Protein AF-A0A7R6VL96-F1 (afdb_monomer_lite)

Structure (mmCIF, N/CA/C/O backbone):
data_AF-A0A7R6VL96-F1
#
_entry.id   AF-A0A7R6VL96-F1
#
loop_
_atom_site.group_PDB
_atom_site.id
_atom_site.type_symbol
_atom_site.label_atom_id
_atom_site.label_alt_id
_atom_site.label_comp_id
_atom_site.label_asym_id
_atom_site.label_entity_id
_atom_site.label_seq_id
_atom_site.pdbx_PDB_ins_code
_atom_site.Cartn_x
_atom_site.Cartn_y
_atom_site.Cartn_z
_atom_site.occupancy
_atom_site.B_iso_or_equiv
_atom_site.auth_seq_id
_atom_site.auth_comp_id
_atom_site.auth_asym_id
_atom_site.auth_atom_id
_atom_site.pdbx_PDB_model_num
ATOM 1 N N . MET A 1 1 ? 21.413 -6.779 -39.634 1.00 55.84 1 MET A N 1
ATOM 2 C CA . MET A 1 1 ? 20.046 -7.021 -39.110 1.00 55.84 1 MET A CA 1
ATOM 3 C C . MET A 1 1 ? 20.003 -7.684 -37.725 1.00 55.84 1 MET A C 1
ATOM 5 O O . MET A 1 1 ? 19.206 -7.239 -36.917 1.00 55.84 1 MET A O 1
ATOM 9 N N . LYS A 1 2 ? 20.876 -8.648 -37.369 1.00 54.03 2 LYS A N 1
ATOM 10 C CA . LYS A 1 2 ? 20.868 -9.301 -36.031 1.00 54.03 2 LYS A CA 1
ATOM 11 C C . LYS A 1 2 ? 20.995 -8.363 -34.809 1.00 54.03 2 LYS A C 1
ATOM 13 O O . LYS A 1 2 ? 20.377 -8.629 -33.787 1.00 54.03 2 LYS A O 1
ATOM 18 N N . LYS A 1 3 ? 21.752 -7.260 -34.906 1.00 55.66 3 LYS A N 1
AT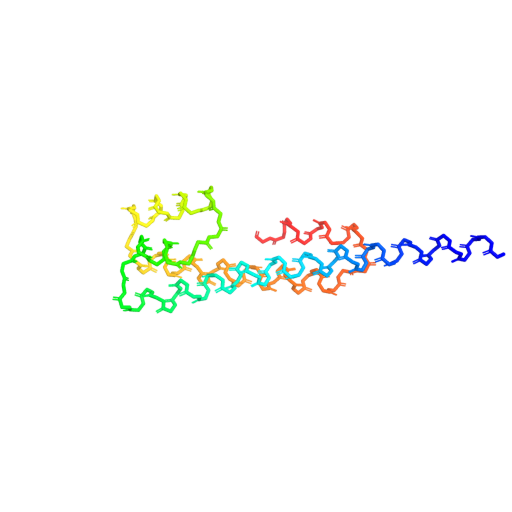OM 19 C CA . LYS A 1 3 ? 21.945 -6.312 -33.785 1.00 55.66 3 LYS A CA 1
ATOM 20 C C . LYS A 1 3 ? 20.691 -5.487 -33.444 1.00 55.66 3 LYS A C 1
ATOM 22 O O . LYS A 1 3 ? 20.515 -5.123 -32.290 1.00 55.66 3 LYS A O 1
ATOM 27 N N . PHE A 1 4 ? 19.810 -5.243 -34.417 1.00 57.72 4 PHE A N 1
ATOM 28 C CA . PHE A 1 4 ? 18.556 -4.513 -34.191 1.00 57.72 4 PHE A CA 1
ATOM 29 C C . PHE A 1 4 ? 17.503 -5.370 -33.474 1.00 57.72 4 PHE A C 1
ATOM 31 O O . PHE A 1 4 ? 16.727 -4.845 -32.685 1.00 57.72 4 PHE A O 1
ATOM 38 N N . LEU A 1 5 ? 17.520 -6.691 -33.690 1.00 58.78 5 LEU A N 1
ATOM 39 C CA . LEU A 1 5 ? 16.567 -7.612 -33.065 1.00 58.78 5 LEU A CA 1
ATOM 40 C C . LEU A 1 5 ? 16.810 -7.765 -31.552 1.00 58.78 5 LEU A C 1
ATOM 42 O O . LEU A 1 5 ? 15.867 -7.784 -30.773 1.00 58.78 5 LEU A O 1
ATOM 46 N N . LEU A 1 6 ? 18.079 -7.822 -31.129 1.00 59.84 6 LEU A N 1
ATOM 47 C CA . LEU A 1 6 ? 18.459 -7.943 -29.714 1.00 59.84 6 LEU A CA 1
ATOM 48 C C . LEU A 1 6 ? 18.094 -6.698 -28.895 1.00 59.84 6 LEU A C 1
ATOM 50 O O . LEU A 1 6 ? 17.670 -6.827 -27.751 1.00 59.84 6 LEU A O 1
ATOM 54 N N . LEU A 1 7 ? 18.218 -5.503 -29.481 1.00 60.59 7 LEU A N 1
ATOM 55 C CA . LEU A 1 7 ? 17.900 -4.252 -28.788 1.00 60.59 7 LEU A CA 1
ATOM 56 C C . LEU A 1 7 ? 16.394 -4.118 -28.496 1.00 60.59 7 LEU A C 1
ATOM 58 O O . LEU A 1 7 ? 16.019 -3.628 -27.435 1.00 60.59 7 LEU A O 1
ATOM 62 N N . ALA A 1 8 ? 15.543 -4.584 -29.417 1.00 63.44 8 ALA A N 1
ATOM 63 C CA . ALA A 1 8 ? 14.088 -4.534 -29.275 1.00 63.44 8 ALA A CA 1
ATOM 64 C C . ALA A 1 8 ? 13.554 -5.492 -28.193 1.00 63.44 8 ALA A C 1
ATOM 66 O O . ALA A 1 8 ? 12.591 -5.174 -27.505 1.00 63.44 8 ALA A O 1
ATOM 67 N N . ILE A 1 9 ? 14.187 -6.655 -28.010 1.00 64.25 9 ILE A N 1
ATOM 68 C CA . ILE A 1 9 ? 13.763 -7.645 -27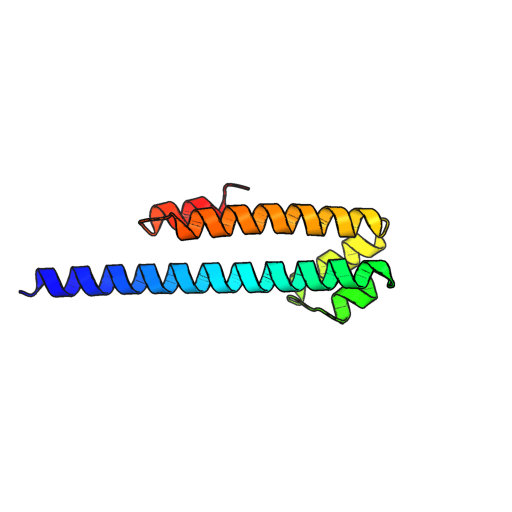.006 1.00 64.25 9 ILE A CA 1
ATOM 69 C C . ILE A 1 9 ? 14.058 -7.143 -25.584 1.00 64.25 9 ILE A C 1
ATOM 71 O O . ILE A 1 9 ? 13.239 -7.307 -24.682 1.00 64.25 9 ILE A O 1
ATOM 75 N N . VAL A 1 10 ? 15.206 -6.488 -25.384 1.00 63.94 10 VAL A N 1
ATOM 76 C CA . VAL A 1 10 ? 15.607 -5.960 -24.068 1.00 63.94 10 VAL A CA 1
ATOM 77 C C . VAL A 1 10 ? 14.724 -4.781 -23.643 1.00 63.94 10 VAL A C 1
ATOM 79 O O . VAL A 1 10 ? 14.356 -4.682 -22.473 1.00 63.94 10 VAL A O 1
ATOM 82 N N . SER A 1 11 ? 14.334 -3.905 -24.575 1.00 69.12 11 SER A N 1
ATOM 83 C CA . SER A 1 11 ? 13.445 -2.779 -24.260 1.00 69.12 11 SER A CA 1
ATOM 84 C C . SER A 1 11 ? 12.022 -3.223 -23.906 1.00 69.12 11 SER A C 1
ATOM 86 O O . SER A 1 11 ? 11.421 -2.641 -23.002 1.00 69.12 11 SER A O 1
ATOM 88 N N . LEU A 1 12 ? 11.505 -4.269 -24.562 1.00 74.81 12 LEU A N 1
ATOM 89 C CA . LEU A 1 12 ? 10.213 -4.883 -24.234 1.00 74.81 12 LEU A CA 1
ATOM 90 C C . LEU A 1 12 ? 10.226 -5.505 -22.830 1.00 74.81 12 LEU A C 1
ATOM 92 O O . LEU A 1 12 ? 9.373 -5.173 -22.012 1.00 74.81 12 LEU A O 1
ATOM 96 N N . ALA A 1 13 ? 11.247 -6.307 -22.508 1.00 82.38 13 ALA A N 1
ATOM 97 C CA . ALA A 1 13 ? 11.361 -6.951 -21.197 1.00 82.38 13 ALA A CA 1
ATOM 98 C C . ALA A 1 13 ? 11.408 -5.938 -20.035 1.00 82.38 13 ALA A C 1
ATOM 100 O O . ALA A 1 13 ? 10.758 -6.127 -19.003 1.00 82.38 13 ALA A O 1
ATOM 101 N N . PHE A 1 14 ? 12.130 -4.825 -20.208 1.00 84.62 14 PHE A N 1
ATOM 102 C CA . PHE A 1 14 ? 12.156 -3.752 -19.212 1.00 84.62 14 PHE A CA 1
ATOM 103 C C . PHE A 1 14 ? 10.798 -3.044 -19.076 1.00 84.62 14 PHE A C 1
ATOM 105 O O . PHE A 1 14 ? 10.361 -2.748 -17.959 1.00 84.62 14 PHE A O 1
ATOM 112 N N . ALA A 1 15 ? 10.115 -2.774 -20.193 1.00 85.94 15 ALA A N 1
ATOM 113 C CA . ALA A 1 15 ? 8.798 -2.144 -20.183 1.00 85.94 15 ALA A CA 1
ATOM 114 C C . ALA A 1 15 ? 7.746 -3.013 -19.469 1.00 85.94 15 ALA A C 1
ATOM 116 O O . ALA A 1 15 ? 6.957 -2.485 -18.675 1.00 85.94 15 ALA A O 1
ATOM 117 N N . ASP A 1 16 ? 7.785 -4.329 -19.679 1.00 87.75 16 ASP A N 1
ATOM 118 C CA . ASP A 1 16 ? 6.903 -5.292 -19.015 1.00 87.75 16 ASP A CA 1
ATOM 119 C C . ASP A 1 16 ? 7.172 -5.349 -17.509 1.00 87.75 16 ASP A C 1
ATOM 121 O O . ASP A 1 16 ? 6.248 -5.207 -16.704 1.00 87.75 16 ASP A O 1
ATOM 125 N N . MET A 1 17 ? 8.446 -5.451 -17.107 1.00 89.88 17 MET A N 1
ATOM 126 C CA . MET A 1 17 ? 8.842 -5.406 -15.696 1.00 89.88 17 MET A CA 1
ATOM 127 C C . MET A 1 17 ? 8.345 -4.119 -15.024 1.00 89.88 17 MET A C 1
ATOM 129 O O . MET A 1 17 ? 7.745 -4.170 -13.949 1.00 89.88 17 MET A O 1
ATOM 133 N N . L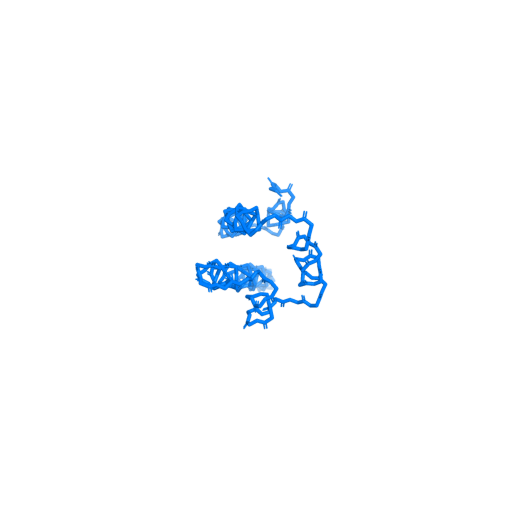YS A 1 18 ? 8.560 -2.958 -15.658 1.00 90.88 18 LYS A N 1
ATOM 134 C CA . LYS A 1 18 ? 8.102 -1.660 -15.142 1.00 90.88 18 LYS A CA 1
ATOM 135 C C . LYS A 1 18 ? 6.588 -1.645 -14.940 1.00 90.88 18 LYS A C 1
ATOM 137 O O . LYS A 1 18 ? 6.112 -1.225 -13.887 1.00 90.88 18 LYS A O 1
ATOM 142 N N . THR A 1 19 ? 5.841 -2.112 -15.936 1.00 92.31 19 THR A N 1
ATOM 143 C CA . THR A 1 19 ? 4.374 -2.153 -15.892 1.00 92.31 19 THR A CA 1
ATOM 144 C C . THR A 1 19 ? 3.888 -3.066 -14.772 1.00 92.31 19 THR A C 1
ATOM 146 O O . THR A 1 19 ? 3.055 -2.654 -13.967 1.00 92.31 19 THR A O 1
ATOM 149 N N . SER A 1 20 ? 4.474 -4.259 -14.645 1.00 92.81 20 SER A N 1
ATOM 150 C CA . SER A 1 20 ? 4.151 -5.199 -13.570 1.00 92.81 20 SER A CA 1
ATOM 151 C C . SER A 1 20 ? 4.390 -4.600 -12.182 1.00 92.81 20 SER A C 1
ATOM 153 O O . SER A 1 20 ? 3.567 -4.792 -11.289 1.00 92.81 20 SER A O 1
ATOM 155 N N . GLN A 1 21 ? 5.487 -3.861 -11.987 1.00 93.56 21 GLN A N 1
ATOM 156 C CA . GLN A 1 21 ? 5.780 -3.225 -10.698 1.00 93.56 21 GLN A CA 1
ATOM 157 C C . GLN A 1 21 ? 4.789 -2.108 -10.365 1.00 93.56 21 GLN A C 1
ATOM 159 O O . GLN A 1 21 ? 4.324 -2.010 -9.232 1.00 93.56 21 GLN A O 1
ATOM 164 N N . ILE A 1 22 ? 4.416 -1.288 -11.350 1.00 95.25 22 ILE A N 1
ATOM 165 C CA . ILE A 1 22 ? 3.413 -0.232 -11.160 1.00 95.25 22 ILE A CA 1
ATOM 166 C C . ILE A 1 22 ? 2.059 -0.834 -10.771 1.00 95.25 22 ILE A C 1
ATOM 168 O O . ILE A 1 22 ? 1.438 -0.350 -9.826 1.00 95.25 22 ILE A O 1
ATOM 172 N N . VAL A 1 23 ? 1.632 -1.906 -11.445 1.00 96.81 23 VAL A N 1
ATOM 173 C CA . VAL A 1 23 ? 0.376 -2.608 -11.134 1.00 96.81 23 VAL A CA 1
ATOM 174 C C . VAL A 1 23 ? 0.400 -3.185 -9.717 1.00 96.81 23 VAL A C 1
ATOM 176 O O . VAL A 1 23 ? -0.576 -3.038 -8.982 1.00 96.81 23 VAL A O 1
ATOM 179 N N . ALA A 1 24 ? 1.518 -3.785 -9.302 1.00 95.44 24 ALA A N 1
ATOM 180 C CA . ALA A 1 24 ? 1.674 -4.299 -7.944 1.00 95.44 24 ALA A CA 1
ATOM 181 C C . ALA A 1 24 ? 1.582 -3.179 -6.890 1.00 95.44 24 ALA A C 1
ATOM 183 O O . ALA A 1 24 ? 0.861 -3.319 -5.903 1.00 95.44 24 ALA A O 1
ATOM 184 N N . ILE A 1 25 ? 2.252 -2.044 -7.118 1.00 96.25 25 ILE A N 1
ATOM 185 C CA . ILE A 1 25 ? 2.179 -0.878 -6.225 1.00 96.25 25 ILE A CA 1
ATOM 186 C C . ILE A 1 25 ? 0.747 -0.331 -6.152 1.00 96.25 25 ILE A C 1
ATOM 188 O O . ILE A 1 25 ? 0.256 -0.034 -5.061 1.00 96.25 25 ILE A O 1
ATOM 192 N N . ASP A 1 26 ? 0.060 -0.226 -7.291 1.00 97.69 26 ASP A N 1
ATOM 193 C CA . ASP A 1 26 ? -1.326 0.240 -7.339 1.00 97.69 26 ASP A CA 1
ATOM 194 C C . ASP A 1 26 ? -2.268 -0.674 -6.553 1.00 97.69 26 ASP A C 1
ATOM 196 O O . ASP A 1 26 ? -3.111 -0.172 -5.810 1.00 97.69 26 ASP A O 1
ATOM 200 N N . ALA A 1 27 ? -2.099 -1.995 -6.645 1.00 98.00 27 ALA A N 1
ATOM 201 C CA . ALA A 1 27 ? -2.886 -2.942 -5.861 1.00 98.00 27 ALA A CA 1
ATOM 202 C C . ALA A 1 27 ? -2.712 -2.713 -4.347 1.00 98.00 27 ALA A C 1
ATOM 204 O O . ALA A 1 27 ? -3.703 -2.636 -3.621 1.00 98.00 27 ALA A O 1
ATOM 205 N N . ILE A 1 28 ? -1.474 -2.504 -3.878 1.00 98.19 28 ILE A N 1
ATOM 206 C CA . ILE A 1 28 ? -1.194 -2.200 -2.464 1.00 98.19 28 ILE A CA 1
ATOM 207 C C . ILE A 1 28 ? -1.865 -0.883 -2.047 1.00 98.19 28 ILE A C 1
ATOM 209 O O . ILE A 1 28 ? -2.530 -0.822 -1.009 1.00 98.19 28 ILE A O 1
ATOM 213 N N . ILE A 1 29 ? -1.725 0.172 -2.861 1.00 98.50 29 ILE A N 1
ATOM 214 C CA . ILE A 1 29 ? -2.347 1.478 -2.599 1.00 98.50 29 ILE A CA 1
ATOM 215 C C . ILE A 1 29 ? -3.865 1.337 -2.477 1.00 98.50 29 ILE A C 1
ATOM 217 O O . ILE A 1 29 ? -4.454 1.920 -1.565 1.00 98.50 29 ILE A O 1
ATOM 221 N N . GLN A 1 30 ? -4.503 0.577 -3.371 1.00 98.62 30 GLN A N 1
ATOM 222 C CA . GLN A 1 30 ? -5.949 0.368 -3.322 1.00 98.62 30 GLN A CA 1
ATOM 223 C C . GLN A 1 30 ? -6.369 -0.364 -2.052 1.00 98.62 30 GLN A C 1
ATOM 225 O O . GLN A 1 30 ? -7.262 0.118 -1.357 1.00 98.62 30 GLN A O 1
ATOM 230 N N . THR A 1 31 ? -5.673 -1.436 -1.667 1.00 98.62 31 THR A N 1
ATOM 231 C CA . THR A 1 31 ? -5.935 -2.123 -0.395 1.00 98.62 31 THR A CA 1
ATOM 232 C C . THR A 1 31 ? -5.824 -1.165 0.794 1.00 98.62 31 THR A C 1
ATOM 234 O O . THR A 1 31 ? -6.697 -1.146 1.663 1.00 98.62 31 THR A O 1
ATOM 237 N N . TYR A 1 32 ? -4.803 -0.304 0.832 1.00 98.62 32 TYR A N 1
ATOM 238 C CA . TYR A 1 32 ? -4.651 0.685 1.907 1.00 98.62 32 TYR A CA 1
ATOM 239 C C . TYR A 1 32 ? -5.746 1.759 1.896 1.00 98.62 32 TYR A C 1
ATOM 241 O O . TYR A 1 32 ? -6.217 2.148 2.966 1.00 98.62 32 TYR A O 1
ATOM 249 N N . LYS A 1 33 ? -6.200 2.205 0.718 1.00 98.62 33 LYS A N 1
ATOM 250 C CA . LYS A 1 33 ? -7.343 3.125 0.582 1.00 98.62 33 LYS A CA 1
ATOM 251 C C . LYS A 1 33 ? -8.642 2.479 1.074 1.00 98.62 33 LYS A C 1
ATOM 253 O O . LYS A 1 33 ? -9.372 3.109 1.836 1.00 98.62 33 LYS A O 1
ATOM 258 N N . SER A 1 34 ? -8.896 1.216 0.731 1.00 98.69 34 SER A N 1
ATOM 259 C CA . SER A 1 34 ? -10.055 0.462 1.230 1.00 98.69 34 SER A CA 1
ATOM 260 C C . SER A 1 34 ? -10.016 0.271 2.747 1.00 98.69 34 SER A C 1
ATOM 262 O O . SER A 1 34 ? -11.035 0.450 3.416 1.00 98.69 34 SER A O 1
ATOM 264 N N . ARG A 1 35 ? -8.835 -0.018 3.315 1.00 98.44 35 ARG A N 1
ATOM 265 C CA . ARG A 1 35 ? -8.646 -0.066 4.773 1.00 98.44 35 ARG A CA 1
ATOM 266 C C . ARG A 1 35 ? -8.956 1.279 5.418 1.00 98.44 35 ARG A C 1
ATOM 268 O O . ARG A 1 35 ? -9.722 1.305 6.371 1.00 98.44 35 ARG A O 1
ATOM 275 N N . LEU A 1 36 ? -8.426 2.383 4.889 1.00 98.31 36 LEU A N 1
ATOM 276 C CA . LEU A 1 36 ? -8.701 3.728 5.407 1.00 98.31 36 LEU A CA 1
ATOM 277 C C . LEU A 1 36 ? -10.195 4.055 5.432 1.00 98.31 36 LEU A C 1
ATOM 279 O O . LEU A 1 36 ? -10.692 4.464 6.476 1.00 98.31 36 LEU A O 1
ATOM 283 N N . ALA A 1 37 ? -10.908 3.816 4.329 1.00 98.38 37 ALA A N 1
ATOM 284 C CA . ALA A 1 37 ? -12.353 4.039 4.266 1.00 98.38 37 ALA A CA 1
ATOM 285 C C . ALA A 1 37 ? -13.113 3.168 5.284 1.00 98.38 37 ALA A C 1
ATOM 287 O O . ALA A 1 37 ? -14.057 3.610 5.931 1.00 98.38 37 ALA A O 1
ATOM 288 N N . CYS A 1 38 ? -12.675 1.925 5.488 1.00 98.44 38 CYS A N 1
ATOM 289 C CA . CYS A 1 38 ? -13.269 1.039 6.483 1.00 98.44 38 CYS A CA 1
ATOM 290 C C . CYS A 1 38 ? -13.094 1.535 7.929 1.00 98.44 38 CYS A C 1
ATOM 292 O O . CYS A 1 38 ? -14.018 1.385 8.737 1.00 98.44 38 CYS A O 1
ATOM 294 N N . LEU A 1 39 ? -11.945 2.143 8.253 1.00 98.00 39 LEU A N 1
ATOM 295 C CA . LEU A 1 39 ? -11.613 2.626 9.602 1.00 98.00 39 LEU A CA 1
ATOM 296 C C . LEU A 1 39 ? -12.531 3.750 10.097 1.00 98.00 39 LEU A C 1
ATOM 298 O O . LEU A 1 39 ? -12.578 3.995 11.305 1.00 98.00 39 LEU A O 1
ATOM 302 N N . GLU A 1 40 ? -13.264 4.420 9.204 1.00 95.62 40 GLU A N 1
ATOM 303 C CA . GLU A 1 40 ? -14.240 5.452 9.576 1.00 95.62 40 GLU A CA 1
ATOM 304 C C . GLU A 1 40 ? -15.287 4.898 10.548 1.00 95.62 40 GLU A C 1
ATOM 306 O O . GLU A 1 40 ? -15.596 5.535 11.551 1.00 95.62 40 GLU A O 1
ATOM 311 N N . ASN A 1 41 ? -15.741 3.663 10.312 1.00 95.75 41 ASN A N 1
ATOM 312 C CA . ASN A 1 41 ? -16.843 3.048 11.055 1.00 95.75 41 ASN A CA 1
ATOM 313 C C . ASN A 1 41 ? -16.468 1.742 11.768 1.00 95.75 41 ASN A C 1
ATOM 315 O O . ASN A 1 41 ? -17.310 1.154 12.438 1.00 95.75 41 ASN A O 1
ATOM 319 N N . ASN A 1 42 ? -15.232 1.259 11.618 1.00 97.12 42 ASN A N 1
ATOM 320 C CA . ASN A 1 42 ? -14.825 -0.047 12.137 1.00 97.12 42 ASN A CA 1
ATOM 321 C C . ASN A 1 42 ? -13.460 0.002 12.833 1.00 97.12 42 ASN A C 1
ATOM 323 O O . ASN A 1 42 ? -12.684 0.950 12.681 1.00 97.12 42 ASN A O 1
ATOM 327 N N . GLU A 1 43 ? -13.165 -1.060 13.579 1.00 96.25 43 GLU A N 1
ATOM 328 C CA . GLU A 1 43 ? -11.860 -1.299 14.190 1.00 96.25 43 GLU A CA 1
ATOM 329 C C . GLU A 1 43 ? -10.815 -1.754 13.165 1.00 96.25 43 GLU A C 1
ATOM 331 O O . GLU A 1 43 ? -11.125 -2.358 12.134 1.00 96.25 43 GLU A O 1
ATOM 336 N N . ALA A 1 44 ? -9.543 -1.502 13.471 1.00 96.81 44 ALA A N 1
ATOM 337 C CA . ALA A 1 44 ? -8.448 -1.768 12.543 1.00 96.81 44 ALA A CA 1
ATOM 338 C C . ALA A 1 44 ? -8.288 -3.249 12.183 1.00 96.81 44 ALA A C 1
ATOM 340 O O . ALA A 1 44 ? -8.126 -3.565 11.005 1.00 96.81 44 ALA A O 1
ATOM 341 N N . ASN A 1 45 ? -8.406 -4.154 13.159 1.00 96.69 45 ASN A N 1
ATOM 342 C CA . ASN A 1 45 ? -8.294 -5.594 12.910 1.00 96.69 45 ASN A CA 1
ATOM 343 C C . ASN A 1 45 ? -9.359 -6.082 11.919 1.00 96.69 45 ASN A C 1
ATOM 345 O O . ASN A 1 45 ? -9.027 -6.785 10.967 1.00 96.69 45 ASN A O 1
ATOM 349 N N . PHE A 1 46 ? -10.604 -5.621 12.076 1.00 97.81 46 PHE A N 1
ATOM 350 C CA . PHE A 1 46 ? -11.686 -5.936 11.145 1.00 97.81 46 PHE A CA 1
ATOM 351 C C . PHE A 1 46 ? -11.378 -5.442 9.726 1.00 97.81 46 PHE A C 1
ATOM 353 O O . PHE A 1 46 ? -11.556 -6.174 8.756 1.00 97.81 46 PHE A O 1
ATOM 360 N N . CYS A 1 47 ? -10.883 -4.210 9.585 1.00 98.31 47 CYS A N 1
ATOM 361 C CA . CYS A 1 47 ? -10.551 -3.658 8.273 1.00 98.31 47 CYS A CA 1
ATOM 362 C C . CYS A 1 47 ? -9.374 -4.367 7.596 1.00 98.31 47 CYS A C 1
ATOM 364 O O . CYS A 1 47 ? -9.368 -4.480 6.371 1.00 98.31 47 CYS A O 1
ATOM 366 N N . ILE A 1 48 ? -8.399 -4.853 8.370 1.00 98.25 48 ILE A N 1
ATOM 367 C CA . ILE A 1 48 ? -7.291 -5.665 7.850 1.00 98.25 48 ILE A CA 1
ATOM 368 C C . ILE A 1 48 ? -7.821 -6.995 7.308 1.00 98.25 48 ILE A C 1
ATOM 370 O O . ILE A 1 48 ? -7.465 -7.367 6.194 1.00 98.25 48 ILE A O 1
ATOM 374 N N . ASP A 1 49 ? -8.710 -7.664 8.046 1.00 98.19 49 ASP A N 1
ATOM 375 C CA . ASP A 1 49 ? -9.309 -8.937 7.624 1.00 98.19 49 ASP A CA 1
ATOM 376 C C . ASP A 1 49 ? -10.235 -8.789 6.414 1.00 98.19 49 ASP A C 1
ATOM 378 O O . ASP A 1 49 ? -10.245 -9.636 5.523 1.00 98.19 49 ASP A O 1
ATOM 382 N N . LYS A 1 50 ? -10.995 -7.692 6.353 1.00 98.38 50 LYS A N 1
ATOM 383 C CA . LYS A 1 50 ? -11.907 -7.407 5.239 1.00 98.38 50 LYS A CA 1
ATOM 384 C C . LYS A 1 50 ? -11.171 -7.075 3.940 1.00 98.38 50 LYS A C 1
ATOM 386 O O . LYS A 1 50 ? -11.677 -7.371 2.860 1.00 98.38 50 LYS A O 1
ATOM 391 N N . PHE A 1 51 ? -10.004 -6.443 4.041 1.00 98.31 51 PHE A N 1
ATOM 392 C CA . PHE A 1 51 ? -9.189 -6.028 2.902 1.00 98.31 51 PHE A CA 1
ATOM 393 C C . PHE A 1 51 ? -7.758 -6.545 3.081 1.00 98.31 51 PHE A C 1
ATOM 395 O O . PHE A 1 51 ? -6.879 -5.756 3.442 1.00 98.31 51 PHE A O 1
ATOM 402 N N . PRO A 1 52 ? -7.510 -7.852 2.887 1.00 97.69 52 PRO A N 1
ATOM 403 C CA . PRO A 1 52 ? -6.198 -8.452 3.104 1.00 97.69 52 PRO A CA 1
ATOM 404 C C . PRO A 1 52 ? -5.187 -7.994 2.046 1.00 97.69 52 PRO A C 1
ATOM 406 O O . PRO A 1 52 ? -5.558 -7.637 0.926 1.00 97.69 52 PRO A O 1
ATOM 409 N N . LEU A 1 53 ? -3.904 -7.998 2.411 1.00 96.06 53 LEU A N 1
ATOM 410 C CA . LEU A 1 53 ? -2.798 -7.723 1.493 1.00 96.06 53 LEU A CA 1
ATOM 411 C C . LEU A 1 53 ? -1.964 -8.987 1.271 1.00 96.06 53 LEU A C 1
ATOM 413 O O . LEU A 1 53 ? -1.962 -9.555 0.184 1.00 96.06 53 LEU A O 1
ATOM 417 N N . ASP A 1 54 ? -1.281 -9.429 2.321 1.00 96.69 54 ASP A N 1
ATOM 418 C CA . ASP A 1 54 ? -0.556 -10.691 2.394 1.00 96.69 54 ASP A CA 1
ATOM 419 C C . ASP A 1 54 ? -0.383 -11.078 3.868 1.00 96.69 54 ASP A C 1
ATOM 421 O O . ASP A 1 54 ? -0.404 -10.224 4.758 1.00 96.69 54 ASP A O 1
ATOM 425 N N . GLN A 1 55 ? -0.180 -12.366 4.141 1.00 96.06 55 GLN A N 1
ATOM 426 C CA . GLN A 1 55 ? -0.146 -12.891 5.508 1.00 96.06 55 GLN A CA 1
ATOM 427 C C . GLN A 1 55 ? 0.883 -12.187 6.406 1.00 96.06 55 GLN A C 1
ATOM 429 O O . GLN A 1 55 ? 0.605 -11.923 7.581 1.00 96.06 55 GLN A O 1
ATOM 434 N N . ARG A 1 56 ? 2.076 -11.888 5.880 1.00 97.25 56 ARG A N 1
ATOM 435 C CA . ARG A 1 56 ? 3.157 -11.283 6.663 1.00 97.25 56 ARG A CA 1
ATOM 436 C C . ARG A 1 56 ? 2.826 -9.829 6.982 1.00 97.25 56 ARG A C 1
ATOM 438 O O . ARG A 1 56 ? 2.897 -9.437 8.148 1.00 97.25 56 ARG A O 1
ATOM 445 N N . SER A 1 57 ? 2.459 -9.046 5.971 1.00 95.88 57 SER A N 1
ATOM 446 C CA . SER A 1 57 ? 2.099 -7.634 6.136 1.00 95.88 57 SER A CA 1
ATOM 447 C C . SER A 1 57 ? 0.883 -7.465 7.042 1.00 95.88 57 SER A C 1
ATOM 449 O O . SER A 1 57 ? 0.865 -6.572 7.889 1.00 95.88 57 SER A O 1
ATOM 451 N N . ASP A 1 58 ? -0.102 -8.353 6.928 1.00 97.81 58 ASP A N 1
ATOM 452 C CA . ASP A 1 58 ? -1.335 -8.292 7.712 1.00 97.81 58 ASP A CA 1
ATOM 453 C C . ASP A 1 58 ? -1.105 -8.672 9.169 1.00 97.81 58 ASP A C 1
ATOM 455 O O . ASP A 1 58 ? -1.656 -8.033 10.064 1.00 97.81 58 ASP A O 1
ATOM 459 N N . THR A 1 59 ? -0.225 -9.641 9.429 1.00 97.94 59 THR A N 1
ATOM 460 C CA . THR A 1 59 ? 0.205 -9.965 10.795 1.00 97.94 59 THR A CA 1
ATOM 461 C C . THR A 1 59 ? 0.867 -8.754 11.452 1.00 97.94 59 THR A C 1
ATOM 463 O O . THR A 1 59 ? 0.467 -8.355 12.544 1.00 97.94 59 THR A O 1
ATOM 466 N N . LEU A 1 60 ? 1.816 -8.107 10.766 1.00 97.19 60 LEU A N 1
ATOM 467 C CA . LEU A 1 60 ? 2.479 -6.899 11.273 1.00 97.19 60 LEU A CA 1
ATOM 468 C C . LEU A 1 60 ? 1.497 -5.738 11.474 1.00 97.19 60 LEU A C 1
ATOM 470 O O . LEU A 1 60 ? 1.594 -5.012 12.464 1.00 97.19 60 LEU A O 1
ATOM 474 N N . ALA A 1 61 ? 0.543 -5.565 10.558 1.00 96.81 61 ALA A N 1
ATOM 475 C CA . ALA A 1 61 ? -0.483 -4.536 10.660 1.00 96.81 61 ALA A CA 1
ATOM 476 C C . ALA A 1 61 ? -1.400 -4.762 11.868 1.00 96.81 61 ALA A C 1
ATOM 478 O O . ALA A 1 61 ? -1.669 -3.811 12.599 1.00 96.81 61 ALA A O 1
ATOM 479 N N . LYS A 1 62 ? -1.828 -6.006 12.117 1.00 97.50 62 LYS A N 1
ATOM 480 C CA . LYS A 1 62 ? -2.622 -6.369 13.300 1.00 97.50 62 LYS A CA 1
ATOM 481 C C . LYS A 1 62 ? -1.836 -6.143 14.583 1.00 97.50 62 LYS A C 1
ATOM 483 O O . LYS A 1 62 ? -2.355 -5.533 15.510 1.00 97.50 62 LYS A O 1
ATOM 488 N N . THR A 1 63 ? -0.569 -6.558 14.630 1.00 97.06 63 THR A N 1
ATOM 489 C CA . THR A 1 63 ? 0.304 -6.281 15.780 1.00 97.06 63 THR A CA 1
ATOM 490 C C . THR A 1 63 ? 0.401 -4.784 16.052 1.00 97.06 63 THR A C 1
ATOM 492 O O . THR A 1 63 ? 0.185 -4.356 17.181 1.00 97.06 63 THR A O 1
ATOM 495 N N . PHE A 1 64 ? 0.635 -3.974 15.018 1.00 96.38 64 PHE A N 1
ATOM 496 C CA . PHE A 1 64 ? 0.660 -2.520 15.156 1.00 96.38 64 PHE A CA 1
ATOM 497 C C . PHE A 1 64 ? -0.684 -1.966 15.657 1.00 96.38 64 PHE A C 1
ATOM 499 O O . PHE A 1 64 ? -0.708 -1.141 16.564 1.00 96.38 64 PHE A O 1
ATOM 506 N N . ALA A 1 65 ? -1.803 -2.438 15.105 1.00 95.12 65 ALA A N 1
ATOM 507 C CA . ALA A 1 65 ? -3.145 -2.013 15.494 1.00 95.12 65 ALA A CA 1
ATOM 508 C C . ALA A 1 65 ? -3.525 -2.405 16.933 1.00 95.12 65 ALA A C 1
ATOM 510 O O . ALA A 1 65 ? -4.327 -1.715 17.552 1.00 95.12 65 ALA A O 1
ATOM 511 N N . MET A 1 66 ? -2.950 -3.479 17.481 1.00 94.19 66 MET A N 1
ATOM 512 C CA . MET A 1 66 ? -3.117 -3.840 18.895 1.00 94.19 66 MET A CA 1
ATOM 513 C C . MET A 1 66 ? -2.293 -2.949 19.831 1.00 94.19 66 MET A C 1
ATOM 515 O O . MET A 1 66 ? -2.686 -2.733 20.973 1.00 94.19 66 MET A O 1
ATOM 519 N N . SER A 1 67 ? -1.143 -2.449 19.371 1.00 95.88 67 SER A N 1
ATOM 520 C CA . SER A 1 67 ? -0.230 -1.637 20.186 1.00 95.88 67 SER A CA 1
ATOM 521 C C . SER A 1 67 ? -0.515 -0.136 20.135 1.00 95.88 67 SER A C 1
ATOM 523 O O . SER A 1 67 ? -0.052 0.594 21.009 1.00 95.88 67 SER A O 1
ATOM 525 N N . PHE A 1 68 ? -1.245 0.341 19.125 1.00 95.38 68 PHE A N 1
ATOM 526 C CA . PHE A 1 68 ? -1.465 1.767 18.897 1.00 95.38 68 PHE A CA 1
ATOM 527 C C . PHE A 1 68 ? -2.935 2.093 18.610 1.00 95.38 68 PHE A C 1
ATOM 529 O O . PHE A 1 68 ? -3.641 1.282 18.013 1.00 95.38 68 PHE A O 1
ATOM 536 N N . PRO A 1 69 ? -3.405 3.310 18.951 1.00 95.44 69 PRO A N 1
ATOM 537 C CA . PRO A 1 69 ? -4.767 3.732 18.642 1.00 95.44 69 PRO A CA 1
ATOM 538 C C . PRO A 1 69 ? -5.085 3.680 17.142 1.00 95.44 69 PRO A C 1
ATOM 540 O O . PRO A 1 69 ? -4.221 3.930 16.298 1.00 95.44 69 PRO A O 1
ATOM 543 N N . LYS A 1 70 ? -6.368 3.496 16.805 1.00 95.38 70 LYS A N 1
ATOM 544 C CA . LYS A 1 70 ? -6.876 3.471 15.419 1.00 95.38 70 LYS A CA 1
ATOM 545 C C . LYS A 1 70 ? -6.356 4.627 14.550 1.00 95.38 70 LYS A C 1
ATOM 547 O O . LYS A 1 70 ? -5.971 4.421 13.400 1.00 95.38 70 LYS A O 1
ATOM 552 N N . ALA A 1 71 ? -6.290 5.836 15.110 1.00 96.44 71 ALA A N 1
ATOM 553 C CA . ALA A 1 71 ? -5.800 7.027 14.413 1.00 96.44 71 ALA A CA 1
ATOM 554 C C . ALA A 1 71 ? -4.325 6.913 13.970 1.00 96.44 71 ALA A C 1
ATOM 556 O O . ALA A 1 71 ? -3.959 7.408 12.901 1.00 96.44 71 ALA A O 1
ATOM 557 N N . PHE A 1 72 ? -3.479 6.219 14.741 1.00 97.06 72 PHE A N 1
ATOM 558 C CA . PHE A 1 72 ? -2.083 5.968 14.370 1.00 97.06 72 PHE A CA 1
ATOM 559 C C . PHE A 1 72 ? -1.985 4.997 13.200 1.00 97.06 72 PHE A C 1
ATOM 561 O O . PHE A 1 72 ? -1.190 5.218 12.286 1.00 97.06 72 PHE A O 1
ATOM 568 N N . TYR A 1 73 ? -2.815 3.951 13.191 1.00 97.19 73 TYR A N 1
ATOM 569 C CA . TYR A 1 73 ? -2.876 3.032 12.058 1.00 97.19 73 TYR A CA 1
ATOM 570 C C . TYR A 1 73 ? -3.353 3.741 10.783 1.00 97.19 73 TYR A C 1
ATOM 572 O O . TYR A 1 73 ? -2.715 3.614 9.738 1.00 97.19 73 TYR A O 1
ATOM 580 N N . ALA A 1 74 ? -4.388 4.583 10.878 1.00 97.94 74 ALA A N 1
ATOM 581 C CA . ALA A 1 74 ? -4.835 5.416 9.760 1.00 97.94 74 ALA A CA 1
ATOM 582 C C . ALA A 1 74 ? -3.715 6.344 9.244 1.00 97.94 74 ALA A C 1
ATOM 584 O O . ALA A 1 74 ? -3.432 6.387 8.047 1.00 97.94 74 ALA A O 1
ATOM 585 N N . SER A 1 75 ? -3.008 7.027 10.149 1.00 97.50 75 SER A N 1
ATOM 586 C CA . SER A 1 75 ? -1.887 7.913 9.796 1.00 97.50 75 SER A CA 1
ATOM 587 C C . SER A 1 75 ? -0.744 7.152 9.114 1.00 97.50 75 SER A C 1
ATOM 589 O O . SER A 1 75 ? -0.148 7.637 8.149 1.00 97.50 75 SER A O 1
ATOM 591 N N . LYS A 1 76 ? -0.463 5.926 9.576 1.00 96.56 76 LYS A N 1
ATOM 592 C CA . LYS A 1 76 ? 0.502 5.022 8.947 1.00 96.56 76 LYS A CA 1
ATOM 593 C C . LYS A 1 76 ? 0.082 4.662 7.522 1.00 96.56 76 LYS A C 1
ATOM 595 O O . LYS A 1 76 ? 0.891 4.844 6.620 1.00 96.56 76 LYS A O 1
ATOM 600 N N . LEU A 1 77 ? -1.164 4.239 7.301 1.00 97.81 77 LEU A N 1
ATOM 601 C CA . LEU A 1 77 ? -1.669 3.927 5.957 1.00 97.81 77 LEU A CA 1
ATOM 602 C C . LEU A 1 77 ? -1.559 5.130 5.011 1.00 97.81 77 LEU A C 1
ATOM 604 O O . LEU A 1 77 ? -1.082 4.983 3.891 1.00 97.81 77 LEU A O 1
ATOM 608 N N . GLN A 1 78 ? -1.930 6.332 5.461 1.00 98.25 78 GLN A N 1
ATOM 609 C CA . GLN A 1 78 ? -1.826 7.548 4.644 1.00 98.25 78 GLN A CA 1
ATOM 610 C C . GLN A 1 78 ? -0.381 7.875 4.250 1.00 98.25 78 GLN A C 1
ATOM 612 O O . GLN A 1 78 ? -0.121 8.260 3.108 1.00 98.25 78 GLN A O 1
ATOM 617 N N . ARG A 1 79 ? 0.571 7.739 5.181 1.00 97.25 79 ARG A N 1
ATOM 618 C CA . ARG A 1 79 ? 1.997 7.930 4.884 1.00 97.25 79 ARG A CA 1
ATOM 619 C C . ARG A 1 79 ? 2.495 6.877 3.900 1.00 97.25 79 ARG A C 1
ATOM 621 O O . ARG A 1 79 ? 3.155 7.231 2.926 1.00 97.25 79 ARG A O 1
ATOM 628 N N . ASP A 1 80 ? 2.168 5.615 4.149 1.00 96.75 80 ASP A N 1
ATOM 629 C CA . ASP A 1 80 ? 2.641 4.496 3.342 1.00 96.75 80 ASP A CA 1
ATOM 630 C C . ASP A 1 80 ? 2.058 4.591 1.907 1.00 96.75 80 ASP A C 1
ATOM 632 O O . ASP A 1 80 ? 2.791 4.393 0.943 1.00 96.75 80 ASP A O 1
ATOM 636 N N . ILE A 1 81 ? 0.805 5.048 1.734 1.00 98.19 81 ILE A N 1
ATOM 637 C CA . ILE A 1 81 ? 0.228 5.398 0.416 1.00 98.19 81 ILE A CA 1
ATOM 638 C C . ILE A 1 81 ? 1.059 6.473 -0.292 1.00 98.19 81 ILE A C 1
ATOM 640 O O . ILE A 1 81 ? 1.415 6.294 -1.452 1.00 98.19 81 ILE A O 1
ATOM 644 N N . LYS A 1 82 ? 1.402 7.580 0.382 1.00 97.19 82 LYS A N 1
ATOM 645 C CA . LYS A 1 82 ? 2.196 8.662 -0.234 1.00 97.19 82 LYS A CA 1
ATOM 646 C C . LYS A 1 82 ? 3.578 8.179 -0.678 1.00 97.19 82 LYS A C 1
ATOM 648 O O . LYS A 1 82 ? 4.083 8.625 -1.706 1.00 97.19 82 LYS A O 1
ATOM 653 N N . ILE A 1 83 ? 4.201 7.298 0.104 1.00 96.38 83 ILE A N 1
ATOM 654 C CA . ILE A 1 83 ? 5.486 6.676 -0.240 1.00 96.38 83 ILE A CA 1
ATOM 655 C C . ILE A 1 83 ? 5.334 5.816 -1.498 1.00 96.38 83 ILE A C 1
ATOM 657 O O . ILE A 1 83 ? 6.079 6.001 -2.458 1.00 96.38 83 ILE A O 1
ATOM 661 N N . LEU A 1 84 ? 4.321 4.951 -1.532 1.00 96.31 84 LEU A N 1
ATOM 662 C CA . LEU A 1 84 ? 4.030 4.094 -2.679 1.00 96.31 84 LEU A CA 1
ATOM 663 C C . LEU A 1 84 ? 3.696 4.906 -3.941 1.00 96.31 84 LEU A C 1
ATOM 665 O O . LEU A 1 84 ? 4.169 4.578 -5.025 1.00 96.31 84 LEU A O 1
ATOM 669 N N . GLU A 1 85 ? 2.954 6.009 -3.823 1.00 96.69 85 GLU A N 1
ATOM 670 C CA . GLU A 1 85 ? 2.662 6.909 -4.948 1.00 96.69 85 GLU A CA 1
ATOM 671 C C . GLU A 1 85 ? 3.945 7.552 -5.507 1.00 96.69 85 GLU A C 1
ATOM 673 O O . GLU A 1 85 ? 4.136 7.600 -6.726 1.00 96.69 85 GLU A O 1
ATOM 678 N N . LYS A 1 86 ? 4.876 7.981 -4.642 1.00 95.56 86 LYS A N 1
ATOM 679 C CA . LYS A 1 86 ? 6.200 8.471 -5.073 1.00 95.56 86 LYS A CA 1
ATOM 680 C C . LYS A 1 86 ? 7.017 7.374 -5.750 1.00 95.56 86 LYS A C 1
ATOM 682 O O . LYS A 1 86 ? 7.617 7.618 -6.797 1.00 95.56 86 LYS A O 1
ATOM 687 N N . GLN A 1 87 ? 7.010 6.170 -5.186 1.00 94.62 87 GLN A N 1
ATOM 688 C CA . GLN A 1 87 ? 7.698 5.015 -5.747 1.00 94.62 87 GLN A CA 1
ATOM 689 C C . GLN A 1 87 ? 7.145 4.663 -7.136 1.00 94.62 87 GLN A C 1
ATOM 691 O O . GLN A 1 87 ? 7.919 4.517 -8.081 1.00 94.62 87 GLN A O 1
ATOM 696 N N . LYS A 1 88 ? 5.818 4.627 -7.303 1.00 94.81 88 LYS A N 1
ATOM 697 C CA . LYS A 1 88 ? 5.143 4.433 -8.595 1.00 94.81 88 LYS A CA 1
ATOM 698 C C . LYS A 1 88 ? 5.573 5.474 -9.629 1.00 94.81 88 LYS A C 1
ATOM 700 O O . LYS A 1 88 ? 5.892 5.115 -10.762 1.00 94.81 88 LYS A O 1
ATOM 705 N N . LEU A 1 89 ? 5.602 6.755 -9.255 1.00 94.31 89 LEU A N 1
ATOM 706 C CA . LEU A 1 89 ? 6.061 7.827 -10.146 1.00 94.31 89 LEU A CA 1
ATOM 707 C C . LEU A 1 89 ? 7.535 7.655 -10.534 1.00 94.31 89 LEU A C 1
ATOM 709 O O . LEU A 1 89 ? 7.882 7.878 -11.694 1.00 94.31 89 LEU A O 1
ATOM 713 N N . CYS A 1 90 ? 8.387 7.232 -9.595 1.00 93.69 90 CYS A N 1
ATOM 714 C CA . CYS A 1 90 ? 9.785 6.910 -9.874 1.00 93.69 90 CYS A CA 1
ATOM 715 C C . CYS A 1 90 ? 9.897 5.776 -10.902 1.00 93.69 90 CYS A C 1
ATOM 717 O O . CYS A 1 90 ? 10.561 5.954 -11.923 1.00 93.69 90 CYS A O 1
ATOM 719 N N . PHE A 1 91 ? 9.174 4.664 -10.707 1.00 92.81 91 PHE A N 1
ATOM 720 C CA . PHE A 1 91 ? 9.135 3.569 -11.682 1.00 92.81 91 PHE A CA 1
ATOM 721 C C . PHE A 1 91 ? 8.662 4.041 -13.050 1.00 92.81 91 PHE A C 1
ATOM 723 O O . PHE A 1 91 ? 9.311 3.734 -14.043 1.00 92.81 91 PHE A O 1
ATOM 730 N N . GLY A 1 92 ? 7.581 4.824 -13.113 1.00 91.06 92 GLY A N 1
ATOM 731 C CA . GLY A 1 92 ? 7.045 5.349 -14.370 1.00 91.06 92 GLY A CA 1
ATOM 732 C C . GLY A 1 92 ? 8.060 6.165 -15.176 1.00 91.06 92 GLY A C 1
ATOM 733 O O . GLY A 1 92 ? 8.054 6.088 -16.407 1.00 91.06 92 GLY A O 1
ATOM 734 N N . ARG A 1 93 ? 8.945 6.897 -14.484 1.00 92.44 93 ARG A N 1
ATOM 735 C CA . ARG A 1 93 ? 9.990 7.754 -15.069 1.00 92.44 93 ARG A CA 1
ATOM 736 C C . ARG A 1 93 ? 11.302 7.032 -15.375 1.00 92.44 93 ARG A C 1
ATOM 738 O O . ARG A 1 93 ? 12.100 7.581 -16.126 1.00 92.44 93 ARG A O 1
ATOM 745 N N . ALA A 1 94 ? 11.538 5.849 -14.811 1.00 92.12 94 ALA A N 1
ATOM 746 C CA . ALA A 1 94 ? 12.774 5.110 -15.035 1.00 92.12 94 ALA A CA 1
ATOM 747 C C . ALA A 1 94 ? 12.917 4.712 -16.514 1.00 92.12 94 ALA A C 1
ATOM 749 O O . ALA A 1 94 ? 12.007 4.111 -17.099 1.00 92.12 94 ALA A O 1
ATOM 750 N N . VAL A 1 95 ? 14.076 5.016 -17.105 1.00 89.06 95 VAL A N 1
ATOM 751 C CA . VAL A 1 95 ? 14.408 4.659 -18.496 1.00 89.06 95 VAL A CA 1
ATOM 752 C C . VAL A 1 95 ? 15.304 3.423 -18.592 1.00 89.06 95 VAL 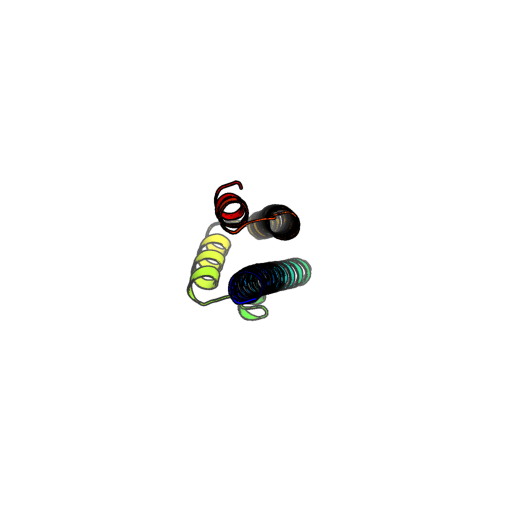A C 1
ATOM 754 O O . VAL A 1 95 ? 15.549 2.921 -19.6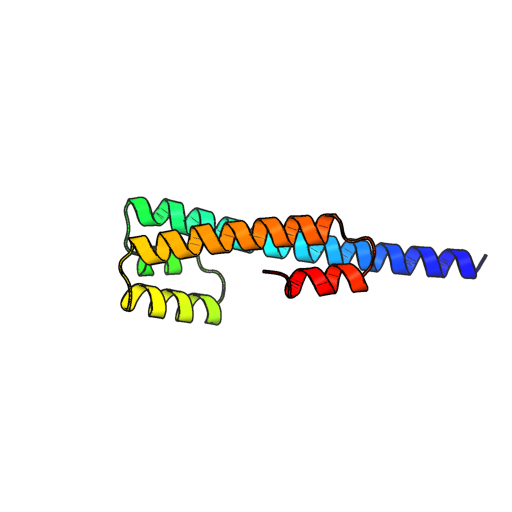86 1.00 89.06 95 VAL A O 1
ATOM 757 N N . SER A 1 96 ? 15.773 2.906 -17.453 1.00 88.06 96 SER A N 1
ATOM 758 C CA . SER A 1 96 ? 16.562 1.675 -17.373 1.00 88.06 96 SER A CA 1
ATOM 759 C C . SER A 1 96 ? 16.269 0.872 -16.104 1.00 88.06 96 SER A C 1
ATOM 761 O O . SER A 1 96 ? 15.793 1.408 -15.100 1.00 88.06 96 SER A O 1
ATOM 763 N N . GLU A 1 97 ? 16.626 -0.414 -16.110 1.00 87.12 97 GLU A N 1
ATOM 764 C CA . GLU A 1 97 ? 16.540 -1.274 -14.922 1.00 87.12 97 GLU A CA 1
ATOM 765 C C . GLU A 1 97 ? 17.364 -0.743 -13.745 1.00 87.12 97 GLU A C 1
ATOM 767 O O . GLU A 1 97 ? 16.963 -0.878 -12.591 1.00 87.12 97 GLU A O 1
ATOM 772 N N . ILE A 1 98 ? 18.518 -0.130 -14.024 1.00 88.25 98 ILE A N 1
ATOM 773 C CA . ILE A 1 98 ? 19.402 0.430 -12.996 1.00 88.25 98 ILE A CA 1
ATOM 774 C C . ILE A 1 98 ? 18.700 1.579 -12.269 1.00 88.25 98 ILE A C 1
ATOM 776 O O . ILE A 1 98 ? 18.768 1.669 -11.044 1.00 88.25 98 ILE A O 1
ATOM 780 N N . GLU A 1 99 ? 18.010 2.447 -13.006 1.00 89.50 99 GLU A N 1
ATOM 781 C CA . GLU A 1 99 ? 17.209 3.520 -12.415 1.00 89.50 99 GLU A CA 1
ATOM 782 C C . GLU A 1 99 ? 15.995 2.975 -11.668 1.00 89.50 99 GLU A C 1
ATOM 784 O O . GLU A 1 99 ? 15.753 3.380 -10.533 1.00 89.50 99 GLU A O 1
ATOM 789 N N . ALA A 1 100 ? 15.286 2.005 -12.250 1.00 88.94 100 ALA A N 1
ATOM 790 C CA . ALA A 1 100 ? 14.132 1.374 -11.616 1.00 88.94 100 ALA A CA 1
ATOM 791 C C . ALA A 1 100 ? 14.504 0.722 -10.271 1.00 88.94 100 ALA A C 1
ATOM 793 O O . ALA A 1 100 ? 13.771 0.850 -9.293 1.00 88.94 100 ALA A O 1
ATOM 794 N N . LYS A 1 101 ? 15.684 0.095 -10.169 1.00 87.31 101 LYS A N 1
ATOM 795 C CA . LYS A 1 101 ? 16.185 -0.475 -8.906 1.00 87.31 101 LYS A CA 1
ATOM 796 C C . LYS A 1 101 ? 16.406 0.581 -7.821 1.00 87.31 101 LYS A C 1
ATOM 798 O O . LYS A 1 101 ? 16.188 0.291 -6.647 1.00 87.31 101 LYS 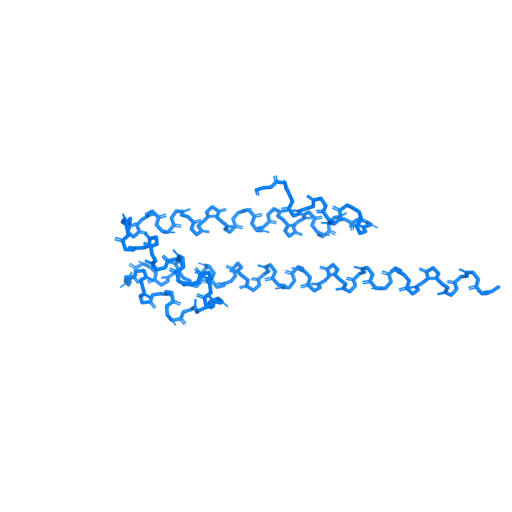A O 1
ATOM 803 N N . LYS A 1 102 ? 16.793 1.809 -8.183 1.00 89.38 102 LYS A N 1
ATOM 804 C CA . LYS A 1 102 ? 16.965 2.905 -7.211 1.00 89.38 102 LYS A CA 1
ATOM 805 C C . LYS A 1 102 ? 15.633 3.343 -6.600 1.00 89.38 102 LYS A C 1
ATOM 807 O O . LYS A 1 102 ? 15.629 3.784 -5.456 1.00 89.38 102 LYS A O 1
ATOM 812 N N . CYS A 1 103 ? 14.515 3.159 -7.306 1.00 88.81 103 CYS A N 1
ATOM 813 C CA . CYS A 1 103 ? 13.188 3.528 -6.812 1.00 88.81 103 CYS A CA 1
ATOM 814 C C . CYS A 1 103 ? 12.752 2.744 -5.562 1.00 88.81 103 CYS A C 1
ATOM 816 O O . CYS A 1 103 ? 11.903 3.233 -4.825 1.00 88.81 103 CYS A O 1
ATOM 818 N N . PHE A 1 104 ? 13.330 1.566 -5.289 1.00 79.19 104 PHE A N 1
ATOM 819 C CA . PHE A 1 104 ? 13.026 0.782 -4.081 1.00 79.19 104 PHE A CA 1
ATOM 820 C C . PHE A 1 104 ? 13.677 1.324 -2.799 1.00 79.19 104 PHE A C 1
ATOM 822 O O . PHE A 1 104 ? 13.188 1.031 -1.716 1.00 79.19 104 PHE A O 1
ATOM 829 N N . ASN A 1 105 ? 14.758 2.102 -2.906 1.00 73.75 105 ASN A N 1
ATOM 830 C CA . ASN A 1 105 ? 15.591 2.493 -1.758 1.00 73.75 105 ASN A CA 1
ATOM 831 C C . ASN A 1 105 ? 15.454 3.974 -1.375 1.00 73.75 105 ASN A C 1
ATOM 833 O O . ASN A 1 105 ? 16.223 4.470 -0.556 1.00 73.75 105 ASN A O 1
ATOM 837 N N . GLN A 1 106 ? 14.550 4.711 -2.021 1.00 63.81 106 GLN A N 1
ATOM 838 C CA . GLN A 1 106 ? 14.496 6.170 -1.912 1.00 63.81 106 GLN A CA 1
ATOM 839 C C . GLN A 1 106 ? 13.521 6.704 -0.854 1.00 63.81 106 GLN A C 1
ATOM 841 O O . GLN A 1 106 ? 13.511 7.919 -0.642 1.00 63.81 106 GLN A O 1
ATOM 846 N N . PHE A 1 107 ? 12.710 5.858 -0.206 1.00 57.16 107 PHE A N 1
ATOM 847 C CA . PHE A 1 107 ? 11.575 6.309 0.609 1.00 57.16 107 PHE A CA 1
ATOM 848 C C . PHE A 1 107 ? 11.312 5.445 1.840 1.00 57.16 107 PHE A C 1
ATOM 850 O O . PHE A 1 107 ? 11.488 4.211 1.741 1.00 57.16 107 PHE A O 1
#

Radius of gyration: 17.95 Å; chains: 1; bounding box: 39×22×59 Å

pLDDT: mean 90.35, std 12.2, range [54.03, 98.69]

Secondary structure (DSSP, 8-state):
-HHHHHHHHHHHHHHHHHHHHHHHHHHHHHHHHHHHHHHTTS-HHHHHHHS---HHHHHHHHHHHHHS-HHHHHHHHHHHHHHHHHHHHHHHH-SSHHHHHHTTS--

Foldseek 3Di:
DVVVVVVVVQQVVLVVVLVVLLVLLVLLLVLLVQLLVVLVPDQNLVSCVVRPDDPVVSVVLVVVSVVDPSVVSSVVSVVVSVLSVQLNVQSVPDPDPVSNVVSVVPD

Sequence (107 aa):
MKKFLLLAIVSLAFADMKTSQIVAIDAIIQTYKSRLACLENNEANFCIDKFPLDQRSDTLAKTFAMSFPKAFYASKLQRDIKILEKQKLCFGRAVSEIEAKKCFNQF